Protein AF-A0A249PK07-F1 (afdb_monomer_lite)

Structure (mmCIF, N/CA/C/O backbone):
data_AF-A0A249PK07-F1
#
_entry.id   AF-A0A249PK07-F1
#
loop_
_atom_site.group_PDB
_atom_site.id
_atom_site.type_symbol
_atom_site.label_atom_id
_atom_site.label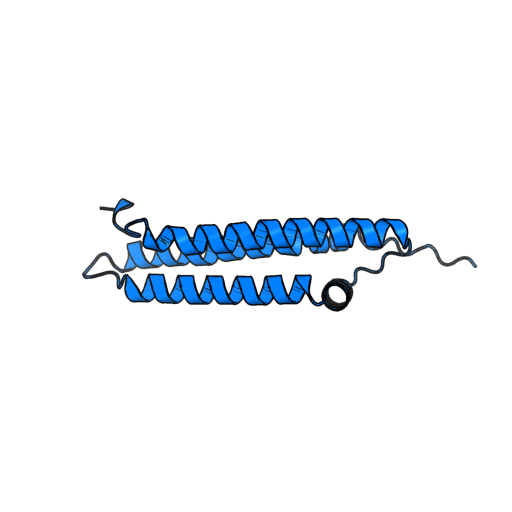_alt_id
_atom_site.label_comp_id
_atom_site.label_asym_id
_atom_site.label_entity_id
_atom_site.label_seq_id
_atom_site.pdbx_PDB_ins_code
_atom_site.Cartn_x
_atom_site.Cartn_y
_atom_site.Cartn_z
_atom_site.occupancy
_atom_site.B_iso_or_equiv
_atom_site.auth_seq_id
_atom_site.auth_comp_id
_atom_site.auth_asym_id
_atom_site.auth_atom_id
_atom_site.pdbx_PDB_model_num
ATOM 1 N N . MET A 1 1 ? -5.978 -9.447 44.496 1.00 36.12 1 MET A N 1
ATOM 2 C CA . MET A 1 1 ? -5.023 -8.573 43.780 1.00 36.12 1 MET A CA 1
ATOM 3 C C . MET A 1 1 ? -5.555 -8.362 42.372 1.00 36.12 1 MET A C 1
ATOM 5 O O . MET A 1 1 ? -5.639 -9.318 41.614 1.00 36.12 1 MET A O 1
ATOM 9 N N . LYS A 1 2 ? -6.051 -7.158 42.078 1.00 40.16 2 LYS A N 1
ATOM 10 C CA . LYS A 1 2 ? -6.642 -6.789 40.785 1.00 40.16 2 LYS A CA 1
ATOM 11 C C . LYS A 1 2 ? -5.461 -6.508 39.849 1.00 40.16 2 LYS A C 1
ATOM 13 O O . LYS A 1 2 ? -4.720 -5.567 40.113 1.00 40.16 2 LYS A O 1
ATOM 18 N N . ASN A 1 3 ? -5.205 -7.374 38.867 1.00 44.81 3 ASN A N 1
ATOM 19 C CA . ASN A 1 3 ? -4.134 -7.136 37.893 1.00 44.81 3 ASN A CA 1
ATOM 20 C C . ASN A 1 3 ? -4.371 -5.762 37.243 1.00 44.81 3 ASN A C 1
ATOM 22 O O . ASN A 1 3 ? -5.506 -5.513 36.824 1.00 44.81 3 ASN A O 1
ATOM 26 N N . PRO A 1 4 ? -3.369 -4.863 37.190 1.00 46.69 4 PRO A N 1
ATOM 27 C CA . PRO A 1 4 ? -3.533 -3.599 36.493 1.00 46.69 4 PRO A CA 1
ATOM 28 C C . PRO A 1 4 ? -3.856 -3.934 35.040 1.00 46.69 4 PRO A C 1
ATOM 30 O O . PRO A 1 4 ? -3.168 -4.749 34.421 1.00 46.69 4 PRO A O 1
ATOM 33 N N . ALA A 1 5 ? -4.952 -3.368 34.537 1.00 48.78 5 ALA A N 1
ATOM 34 C CA . ALA A 1 5 ? -5.312 -3.464 33.137 1.00 48.78 5 ALA A CA 1
ATOM 35 C C . ALA A 1 5 ? -4.070 -3.070 32.330 1.00 48.78 5 ALA A C 1
ATOM 37 O O . ALA A 1 5 ? -3.605 -1.937 32.428 1.00 48.78 5 ALA A O 1
ATOM 38 N N . ARG A 1 6 ? -3.471 -4.026 31.609 1.00 50.56 6 ARG A N 1
ATOM 39 C CA . ARG A 1 6 ? -2.457 -3.706 30.607 1.00 50.56 6 ARG A CA 1
ATOM 40 C C . ARG A 1 6 ? -3.187 -2.875 29.570 1.00 50.56 6 ARG A C 1
ATOM 42 O O . ARG A 1 6 ? -3.913 -3.423 28.747 1.00 50.56 6 ARG A O 1
ATOM 49 N N . GLU A 1 7 ? -3.056 -1.561 29.668 1.00 52.28 7 GLU A N 1
ATOM 50 C CA . GLU A 1 7 ? -3.454 -0.662 28.601 1.00 52.28 7 GLU A CA 1
ATOM 51 C C . GLU A 1 7 ? -2.744 -1.162 27.345 1.00 52.28 7 GLU A C 1
ATOM 53 O O . GLU A 1 7 ? -1.515 -1.292 27.327 1.00 52.28 7 GLU A O 1
ATOM 58 N N . ALA A 1 8 ? -3.517 -1.553 26.328 1.00 55.47 8 ALA A N 1
ATOM 59 C CA . ALA A 1 8 ? -2.944 -1.876 25.035 1.00 55.47 8 ALA A CA 1
ATOM 60 C C . ALA A 1 8 ? -2.058 -0.686 24.642 1.00 55.47 8 ALA A C 1
ATOM 62 O O . ALA A 1 8 ? -2.536 0.452 24.692 1.00 55.47 8 ALA A O 1
ATOM 63 N N . PRO A 1 9 ? -0.771 -0.903 24.322 1.00 67.88 9 PRO A N 1
ATOM 64 C CA . PRO A 1 9 ? 0.143 0.198 24.082 1.00 67.88 9 PRO A CA 1
ATOM 65 C C . PRO A 1 9 ? -0.444 1.064 22.970 1.00 67.88 9 PRO A C 1
ATOM 67 O O . PRO A 1 9 ? -0.715 0.569 21.878 1.00 67.88 9 PRO A O 1
ATOM 70 N N . ILE A 1 10 ? -0.651 2.351 23.254 1.00 72.38 10 ILE A N 1
ATOM 71 C CA . ILE A 1 10 ? -1.262 3.332 22.341 1.00 72.38 10 ILE A CA 1
ATOM 72 C C . ILE A 1 10 ? -0.589 3.282 20.956 1.00 72.38 10 ILE A C 1
ATOM 74 O O . ILE A 1 10 ? -1.248 3.404 19.928 1.00 72.38 10 ILE A O 1
ATOM 78 N N . ALA A 1 11 ? 0.713 2.984 20.922 1.00 73.00 11 ALA A N 1
ATOM 79 C CA . ALA A 1 11 ? 1.477 2.742 19.703 1.00 73.00 11 ALA A CA 1
ATOM 80 C C . ALA A 1 11 ? 0.912 1.613 18.813 1.00 73.00 11 ALA A C 1
ATOM 82 O O . ALA A 1 11 ? 0.861 1.774 17.599 1.00 73.00 11 ALA A O 1
ATOM 83 N N . SER A 1 12 ? 0.455 0.492 19.383 1.00 70.25 12 SER A N 1
ATOM 84 C CA . SER A 1 12 ? -0.169 -0.611 18.631 1.00 70.25 12 SER A CA 1
ATOM 85 C C . SER A 1 12 ? -1.522 -0.194 18.046 1.00 70.25 12 SER A C 1
ATOM 87 O O . SER A 1 12 ? -1.806 -0.487 16.887 1.00 70.25 12 SER A O 1
ATOM 89 N N . ALA A 1 13 ? -2.318 0.574 18.799 1.00 71.75 13 ALA A N 1
ATOM 90 C CA . ALA A 1 13 ? -3.582 1.124 18.308 1.00 71.75 13 ALA A CA 1
ATOM 91 C C . ALA A 1 13 ? -3.378 2.066 17.114 1.00 71.75 13 ALA A C 1
ATOM 93 O O . ALA A 1 13 ? -4.080 1.969 16.109 1.00 71.75 13 ALA A O 1
ATOM 94 N N . ILE A 1 14 ? -2.380 2.946 17.214 1.00 77.75 14 ILE A N 1
ATOM 95 C CA . ILE A 1 14 ? -1.988 3.867 16.146 1.00 77.75 14 ILE A CA 1
ATOM 96 C C . ILE A 1 14 ? -1.491 3.080 14.926 1.00 77.75 14 ILE A C 1
ATOM 98 O O . ILE A 1 14 ? -1.969 3.318 13.823 1.00 77.75 14 ILE A O 1
ATOM 102 N N . LEU A 1 15 ? -0.603 2.097 15.104 1.00 75.94 15 LEU A N 1
ATOM 103 C CA . LEU A 1 15 ? -0.103 1.262 14.003 1.00 75.94 15 LEU A CA 1
ATOM 104 C C . LEU A 1 15 ? -1.213 0.465 13.306 1.00 75.94 15 LEU A C 1
ATOM 106 O O . LEU A 1 15 ? -1.187 0.329 12.085 1.00 75.94 15 LEU A O 1
ATOM 110 N N . PHE A 1 16 ? -2.199 -0.028 14.057 1.00 73.44 16 PHE A N 1
ATOM 111 C CA . PHE A 1 16 ? -3.357 -0.722 13.496 1.00 73.44 16 PHE A CA 1
ATOM 112 C C . PHE A 1 16 ? -4.193 0.208 12.615 1.00 73.44 16 PHE A C 1
ATOM 114 O O . PHE A 1 16 ? -4.467 -0.122 11.462 1.00 73.44 16 PHE A O 1
ATOM 121 N N . LEU A 1 17 ? -4.515 1.404 13.114 1.00 75.62 17 LEU A N 1
ATOM 122 C CA . LEU A 1 17 ? -5.276 2.409 12.367 1.00 75.62 17 LEU A CA 1
ATOM 123 C C . LEU A 1 17 ? -4.512 2.940 11.145 1.00 75.62 17 LEU A C 1
ATOM 125 O O . LEU A 1 17 ? -5.116 3.204 10.108 1.00 75.62 17 LEU A O 1
ATOM 129 N N . LEU A 1 18 ? -3.189 3.087 11.250 1.00 79.81 18 LEU A N 1
ATOM 130 C CA . LEU A 1 18 ? -2.345 3.560 10.154 1.00 79.81 18 LEU A CA 1
ATOM 131 C C . LEU A 1 18 ? -1.912 2.458 9.187 1.00 79.81 18 LEU A C 1
ATOM 133 O O . LEU A 1 18 ? -1.277 2.785 8.188 1.00 79.81 18 LEU A O 1
ATOM 137 N N . SER A 1 19 ? -2.249 1.190 9.413 1.00 77.56 19 SER A N 1
ATOM 138 C CA . SER A 1 19 ? -1.823 0.092 8.534 1.00 77.56 19 SER A CA 1
ATOM 139 C C . SER A 1 19 ? -2.215 0.329 7.066 1.00 77.56 19 SER A C 1
ATOM 141 O O . SER A 1 19 ? -1.349 0.300 6.190 1.00 77.56 19 SER A O 1
ATOM 143 N N . GLY A 1 20 ? -3.477 0.688 6.804 1.00 78.62 20 GLY A N 1
ATOM 144 C CA . GLY A 1 20 ? -3.984 1.040 5.473 1.00 78.62 20 GLY A CA 1
ATOM 145 C C . GLY A 1 20 ? -3.258 2.234 4.826 1.00 78.62 20 GLY A C 1
ATOM 146 O O . GLY A 1 20 ? -2.735 2.089 3.717 1.00 78.62 20 GLY A O 1
ATOM 147 N N . PRO A 1 21 ? -3.177 3.408 5.484 1.00 80.00 21 PRO A N 1
ATOM 148 C CA . PRO A 1 21 ? -2.422 4.563 4.985 1.00 80.00 21 PRO A CA 1
ATOM 149 C C . PRO A 1 21 ? -0.922 4.310 4.794 1.00 80.00 21 PRO A C 1
ATOM 151 O O . PRO A 1 21 ? -0.335 4.807 3.838 1.00 80.00 21 PRO A O 1
ATOM 154 N N . THR A 1 22 ? -0.296 3.526 5.673 1.00 82.38 22 THR A N 1
ATOM 155 C CA . THR A 1 22 ? 1.138 3.203 5.589 1.00 82.38 22 THR A CA 1
ATOM 156 C C . THR A 1 22 ? 1.413 2.291 4.398 1.00 82.38 22 THR A C 1
ATOM 158 O O . THR A 1 22 ? 2.389 2.499 3.681 1.00 82.38 22 THR A O 1
ATOM 161 N N . LEU A 1 23 ? 0.523 1.327 4.136 1.00 81.88 23 LEU A N 1
ATOM 162 C CA . LEU A 1 23 ? 0.578 0.499 2.931 1.00 81.88 23 LEU A CA 1
ATOM 163 C C . LEU A 1 23 ? 0.432 1.335 1.661 1.00 81.88 23 LEU A C 1
ATOM 165 O O . LEU A 1 23 ? 1.188 1.133 0.713 1.00 81.88 23 LEU A O 1
ATOM 169 N N . TRP A 1 24 ? -0.484 2.305 1.651 1.00 81.75 24 TRP A N 1
ATOM 170 C CA . TRP A 1 24 ? -0.630 3.223 0.521 1.00 81.75 24 TRP A CA 1
ATOM 171 C C . TRP A 1 24 ? 0.604 4.098 0.317 1.00 81.75 24 TRP A C 1
ATOM 173 O O . TRP A 1 24 ? 1.123 4.173 -0.793 1.00 81.75 24 TRP A O 1
ATOM 183 N N . ALA A 1 25 ? 1.127 4.704 1.383 1.00 83.00 25 ALA A N 1
ATOM 184 C CA . ALA A 1 25 ? 2.343 5.507 1.318 1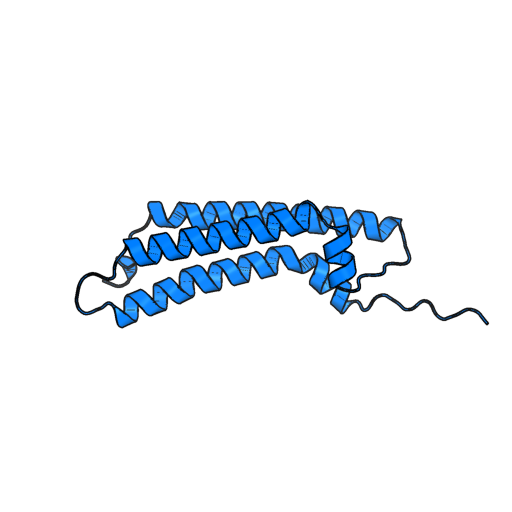.00 83.00 25 ALA A CA 1
ATOM 185 C C . ALA A 1 25 ? 3.539 4.679 0.817 1.00 83.00 25 ALA A C 1
ATOM 187 O O . ALA A 1 25 ? 4.289 5.136 -0.044 1.00 83.00 25 ALA A O 1
ATOM 188 N N . GLY A 1 26 ? 3.682 3.439 1.296 1.00 85.81 26 GLY A N 1
ATOM 189 C CA . GLY A 1 26 ? 4.696 2.499 0.818 1.00 85.81 26 GLY A CA 1
ATOM 190 C C . GLY A 1 26 ? 4.513 2.130 -0.656 1.00 85.81 26 GLY A C 1
ATOM 191 O O . GLY A 1 26 ? 5.490 2.094 -1.402 1.00 85.81 26 GLY A O 1
ATOM 192 N N . HIS A 1 27 ? 3.271 1.923 -1.102 1.00 85.19 27 HIS A N 1
ATOM 193 C CA . HIS A 1 27 ? 2.953 1.688 -2.510 1.00 85.19 27 HIS A CA 1
ATOM 194 C C . HIS A 1 27 ? 3.375 2.874 -3.389 1.00 85.19 27 HIS A C 1
ATOM 196 O O . HIS A 1 27 ? 4.087 2.674 -4.372 1.00 85.19 27 HIS A O 1
ATOM 202 N N . LEU A 1 28 ? 3.013 4.105 -3.009 1.00 84.38 28 LEU A N 1
ATOM 203 C CA . LEU A 1 28 ? 3.418 5.307 -3.743 1.00 84.38 28 LEU A CA 1
ATOM 204 C C . LEU A 1 28 ? 4.940 5.460 -3.781 1.00 84.38 28 LEU A C 1
ATOM 206 O O . LEU A 1 28 ? 5.499 5.734 -4.841 1.00 84.38 28 LEU A O 1
ATOM 210 N N . LEU A 1 29 ? 5.618 5.237 -2.653 1.00 86.69 29 LEU A N 1
ATOM 211 C CA . LEU A 1 29 ? 7.075 5.297 -2.579 1.00 86.69 29 LEU A CA 1
ATOM 212 C C . LEU A 1 29 ? 7.727 4.291 -3.538 1.00 86.69 29 LEU A C 1
ATOM 214 O O . LEU A 1 29 ? 8.669 4.643 -4.242 1.00 86.69 29 LEU A O 1
ATOM 218 N N . LEU A 1 30 ? 7.223 3.055 -3.598 1.00 84.88 30 LEU A N 1
ATOM 219 C CA . LEU A 1 30 ? 7.746 2.023 -4.497 1.00 84.88 30 LEU A CA 1
ATOM 220 C C . LEU A 1 30 ? 7.494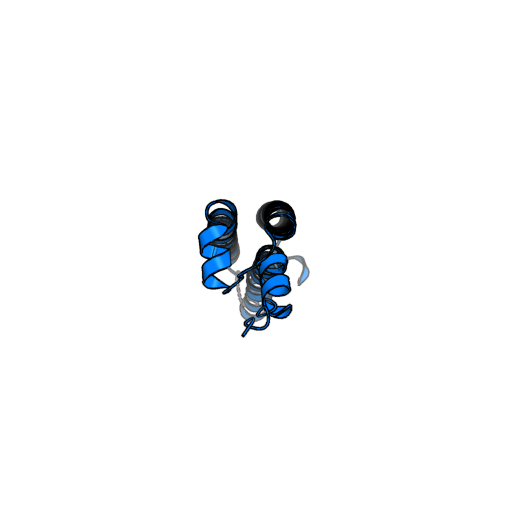 2.347 -5.968 1.00 84.88 30 LEU A C 1
ATOM 222 O O . LEU A 1 30 ? 8.376 2.125 -6.796 1.00 84.88 30 LEU A O 1
ATOM 226 N N . VAL A 1 31 ? 6.308 2.858 -6.298 1.00 84.62 31 VAL A N 1
ATOM 227 C CA . VAL A 1 31 ? 5.941 3.222 -7.670 1.00 84.62 31 VAL A CA 1
ATOM 228 C C . VAL A 1 31 ? 6.772 4.413 -8.144 1.00 84.62 31 VAL A C 1
ATOM 230 O O . VAL A 1 31 ? 7.539 4.291 -9.100 1.00 84.62 31 VAL A O 1
ATOM 233 N N . TYR A 1 32 ? 6.685 5.542 -7.440 1.00 81.81 32 TYR A N 1
ATOM 234 C CA . TYR A 1 32 ? 7.354 6.780 -7.836 1.00 81.81 32 TYR A CA 1
ATOM 235 C C . TYR A 1 32 ? 8.869 6.731 -7.627 1.00 81.81 32 TYR A C 1
ATOM 237 O O . TYR A 1 32 ? 9.617 7.309 -8.417 1.00 81.81 32 TYR A O 1
ATOM 245 N N . GLY A 1 33 ? 9.349 6.025 -6.600 1.00 83.25 33 GLY A N 1
ATOM 246 C CA . GLY A 1 33 ? 10.779 5.840 -6.354 1.00 83.25 33 GLY A CA 1
ATOM 247 C C . GLY A 1 33 ? 11.440 5.003 -7.448 1.00 83.25 33 GLY A C 1
ATOM 248 O O . GLY A 1 33 ? 12.475 5.401 -7.983 1.00 83.25 33 GLY A O 1
ATOM 249 N N . PHE A 1 34 ? 10.812 3.891 -7.845 1.00 82.69 34 PHE A N 1
ATOM 250 C CA . PHE A 1 34 ? 11.311 3.063 -8.944 1.00 82.69 34 PHE A CA 1
ATOM 251 C C . PHE A 1 34 ? 11.250 3.799 -10.283 1.00 82.69 34 PHE A C 1
ATOM 253 O O . PHE A 1 34 ? 12.216 3.780 -11.046 1.00 82.69 34 PHE A O 1
ATOM 260 N N . GLN A 1 35 ? 10.151 4.506 -10.550 1.00 79.94 35 GLN A N 1
ATOM 261 C CA . GLN A 1 35 ? 10.021 5.376 -11.717 1.00 79.94 35 GLN A CA 1
ATOM 262 C C . GLN A 1 35 ? 11.152 6.414 -11.776 1.00 79.94 35 GLN A C 1
ATOM 264 O O . GLN A 1 35 ? 11.821 6.545 -12.796 1.00 79.94 35 GLN A O 1
ATOM 269 N N . SER A 1 36 ? 11.413 7.115 -10.672 1.00 80.50 36 SER A N 1
ATOM 270 C CA . SER A 1 36 ? 12.457 8.145 -10.617 1.00 80.50 36 SER A CA 1
ATOM 271 C C . SER A 1 36 ? 13.849 7.552 -10.850 1.00 80.50 36 SER A C 1
ATOM 273 O O . SER A 1 36 ? 14.624 8.079 -11.647 1.00 80.50 36 SER A O 1
ATOM 275 N N . ALA A 1 37 ? 14.158 6.419 -10.210 1.00 82.06 37 ALA A N 1
ATOM 276 C CA . ALA A 1 37 ? 15.436 5.732 -10.384 1.00 82.06 37 ALA A CA 1
ATOM 277 C C . ALA A 1 37 ? 15.636 5.239 -11.828 1.00 82.06 37 ALA A C 1
ATOM 279 O O . ALA A 1 37 ? 16.709 5.418 -12.405 1.00 82.06 37 ALA A O 1
ATOM 280 N N . THR A 1 38 ? 14.598 4.659 -12.434 1.00 76.62 38 THR A N 1
ATOM 281 C CA . THR A 1 38 ? 14.657 4.152 -13.813 1.00 76.62 38 THR A CA 1
ATOM 282 C C . THR A 1 38 ? 14.743 5.267 -14.850 1.00 76.62 38 THR A C 1
ATOM 284 O O . THR A 1 38 ? 15.497 5.113 -15.809 1.00 76.62 38 THR A O 1
ATOM 287 N N . CYS A 1 39 ? 14.068 6.407 -14.657 1.00 75.69 39 CYS A N 1
ATOM 288 C CA . CYS A 1 39 ? 14.209 7.549 -15.566 1.00 75.69 39 CYS A CA 1
ATOM 289 C C . CYS A 1 39 ? 15.616 8.185 -15.486 1.00 75.69 39 CYS A C 1
ATOM 291 O O . CYS A 1 39 ? 16.145 8.593 -16.517 1.00 75.69 39 CYS A O 1
ATOM 293 N N . VAL A 1 40 ? 16.260 8.234 -14.308 1.00 75.81 40 VAL A N 1
ATOM 294 C CA . VAL A 1 40 ? 17.637 8.765 -14.167 1.00 75.81 40 VAL A CA 1
ATOM 295 C C . VAL A 1 40 ? 18.674 7.833 -14.809 1.00 75.81 40 VAL A C 1
ATOM 297 O O . VAL A 1 40 ? 19.550 8.286 -15.549 1.00 75.81 40 VAL A O 1
ATOM 300 N N . VAL A 1 41 ? 18.567 6.524 -14.560 1.00 74.31 41 VAL A N 1
ATOM 301 C CA . VAL A 1 41 ? 19.519 5.515 -15.066 1.00 74.31 41 VAL A CA 1
ATOM 302 C C . VAL A 1 41 ? 19.302 5.211 -16.558 1.00 74.31 41 VAL A C 1
ATOM 304 O O . VAL A 1 41 ? 20.255 4.915 -17.272 1.00 74.31 41 VAL A O 1
ATOM 307 N N . GLY A 1 42 ? 18.065 5.314 -17.053 1.00 63.53 42 GLY A N 1
ATOM 308 C CA . GLY A 1 42 ? 17.660 4.987 -18.428 1.00 63.53 42 GLY A CA 1
ATOM 309 C C . GLY A 1 42 ? 17.866 6.093 -19.472 1.00 63.53 42 GLY A C 1
ATOM 310 O O . GLY A 1 42 ? 17.359 5.974 -20.588 1.00 63.53 42 GLY A O 1
ATOM 311 N N . SER A 1 43 ? 18.603 7.156 -19.145 1.00 58.78 43 SER A N 1
ATOM 312 C CA . SER A 1 43 ? 18.829 8.339 -19.994 1.00 58.78 43 SER A CA 1
ATOM 313 C C . SER A 1 43 ? 19.540 8.069 -21.337 1.00 58.78 43 SER A C 1
ATOM 315 O O . SER A 1 43 ? 19.569 8.951 -22.193 1.00 58.78 43 SER A O 1
ATOM 317 N N . GLY A 1 44 ? 20.076 6.862 -21.563 1.00 53.66 44 GLY A N 1
ATOM 318 C CA . GLY A 1 44 ? 20.860 6.524 -22.760 1.00 53.66 44 GLY A CA 1
ATOM 319 C C . GLY A 1 44 ? 20.067 6.046 -23.984 1.00 53.66 44 GLY A C 1
ATOM 320 O O . GLY A 1 44 ? 20.435 6.370 -25.109 1.00 53.66 44 GLY A O 1
ATOM 321 N N . SER A 1 45 ? 18.983 5.290 -23.813 1.00 52.25 45 SER A N 1
ATOM 322 C CA . SER A 1 45 ? 18.189 4.765 -24.936 1.00 52.25 45 SER A CA 1
ATOM 323 C C . SER A 1 45 ? 17.007 3.976 -24.392 1.00 52.25 45 SER A C 1
ATOM 325 O O . SER A 1 45 ? 17.219 2.934 -23.781 1.00 52.25 45 SER A O 1
ATOM 327 N N . VAL A 1 46 ? 15.781 4.451 -24.637 1.00 55.09 46 VAL A N 1
ATOM 328 C CA . VAL A 1 46 ? 14.526 3.747 -24.318 1.00 55.09 46 VAL A CA 1
ATOM 329 C C . VAL A 1 46 ? 14.491 3.221 -22.875 1.00 55.09 46 VAL A C 1
ATOM 331 O O . VAL A 1 46 ? 14.674 2.033 -22.622 1.00 55.09 46 VAL A O 1
ATOM 334 N N . ALA A 1 47 ? 14.214 4.099 -21.903 1.00 56.16 47 ALA A N 1
ATOM 335 C CA . ALA A 1 47 ? 13.713 3.626 -20.613 1.00 56.16 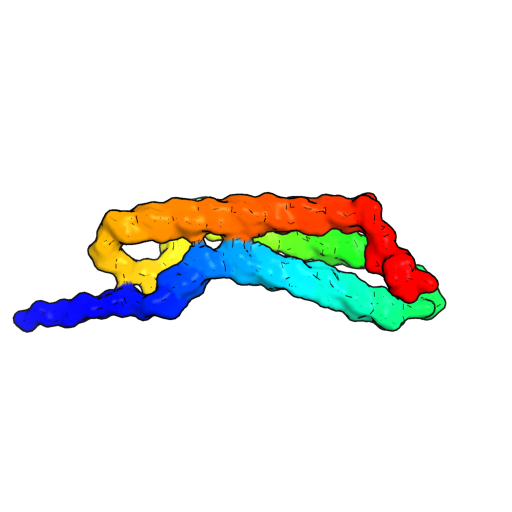47 ALA A CA 1
ATOM 336 C C . ALA A 1 47 ? 12.500 2.720 -20.914 1.00 56.16 47 ALA A C 1
ATOM 338 O O . ALA A 1 47 ? 11.549 3.206 -21.537 1.00 56.16 47 ALA A O 1
ATOM 339 N N . PRO A 1 48 ? 12.530 1.411 -20.594 1.00 67.81 48 PRO A N 1
ATOM 340 C CA . PRO A 1 48 ? 11.500 0.503 -21.066 1.00 67.81 48 PRO A CA 1
ATOM 341 C C . PRO A 1 48 ? 10.216 0.822 -20.303 1.00 67.81 48 PRO A C 1
ATOM 343 O O . PRO A 1 48 ? 10.032 0.396 -19.164 1.00 67.81 48 PRO A O 1
ATOM 346 N N . SER A 1 49 ? 9.326 1.588 -20.931 1.00 70.81 49 SER A N 1
ATOM 347 C CA . SER A 1 49 ? 8.006 1.939 -20.401 1.00 70.81 49 SER A CA 1
ATOM 348 C C . SER A 1 49 ? 7.245 0.693 -19.942 1.00 70.81 49 SER A C 1
ATOM 350 O O . SER A 1 49 ? 6.612 0.710 -18.891 1.00 70.81 49 SER A O 1
ATOM 352 N N . ALA A 1 50 ? 7.421 -0.422 -20.657 1.00 73.88 50 ALA A N 1
ATOM 353 C CA . ALA A 1 50 ? 6.896 -1.733 -20.294 1.00 73.88 50 ALA A CA 1
ATOM 354 C C . ALA A 1 50 ? 7.401 -2.243 -18.932 1.00 73.88 50 ALA A C 1
ATOM 356 O O . ALA A 1 50 ? 6.638 -2.853 -18.188 1.00 73.88 50 ALA A O 1
ATOM 357 N N . LEU A 1 51 ? 8.663 -1.994 -18.571 1.00 78.56 51 LEU A N 1
ATOM 358 C CA . LEU A 1 51 ? 9.246 -2.453 -17.305 1.00 78.56 51 LEU A CA 1
ATOM 359 C C . LEU A 1 51 ? 8.696 -1.631 -16.133 1.00 78.56 51 LEU A C 1
ATOM 361 O O . LEU A 1 51 ? 8.317 -2.203 -15.112 1.00 78.56 51 LEU A O 1
ATOM 365 N N . ILE A 1 52 ? 8.551 -0.314 -16.318 1.00 76.81 52 ILE A N 1
ATOM 366 C CA . ILE A 1 52 ? 7.916 0.562 -15.324 1.00 76.81 52 ILE A CA 1
ATOM 367 C C . ILE A 1 52 ? 6.436 0.191 -15.160 1.00 76.81 52 ILE A C 1
ATOM 369 O O . ILE A 1 52 ? 5.986 -0.022 -14.039 1.00 76.81 52 ILE A O 1
ATOM 373 N N . GLN A 1 53 ? 5.692 0.022 -16.256 1.00 78.69 53 GLN A N 1
ATOM 374 C CA . GLN A 1 53 ? 4.289 -0.405 -16.211 1.00 78.69 53 GLN A CA 1
ATOM 375 C C . GLN A 1 53 ? 4.123 -1.762 -15.521 1.00 78.69 53 GLN A C 1
ATOM 377 O O . GLN A 1 53 ? 3.268 -1.900 -14.649 1.00 78.69 53 GLN A O 1
ATOM 382 N N . THR A 1 54 ? 4.962 -2.748 -15.852 1.00 83.00 54 THR A N 1
ATOM 383 C CA . THR A 1 54 ? 4.912 -4.077 -15.219 1.00 83.00 54 THR A CA 1
ATOM 384 C C . THR A 1 54 ? 5.185 -3.981 -13.719 1.00 83.00 54 THR A C 1
ATOM 386 O O . THR A 1 54 ? 4.472 -4.600 -12.930 1.00 83.00 54 THR A O 1
ATOM 389 N N . TRP A 1 55 ? 6.169 -3.172 -13.309 1.00 83.50 55 TRP A N 1
ATOM 390 C CA . TRP A 1 55 ? 6.471 -2.941 -11.895 1.00 83.50 55 TRP A CA 1
ATOM 391 C C . TRP A 1 55 ? 5.302 -2.299 -11.151 1.00 83.50 55 TRP A C 1
ATOM 393 O O . TRP A 1 55 ? 4.930 -2.767 -10.077 1.00 83.50 55 TRP A O 1
ATOM 403 N N . VAL A 1 56 ? 4.693 -1.263 -11.728 1.00 82.56 56 VAL A N 1
ATOM 404 C CA . VAL A 1 56 ? 3.553 -0.585 -11.105 1.00 82.56 56 VAL A CA 1
ATOM 405 C C . VAL A 1 56 ? 2.363 -1.521 -10.994 1.00 82.56 56 VAL A C 1
ATOM 407 O O . VAL A 1 56 ? 1.813 -1.637 -9.907 1.00 82.56 56 VAL A O 1
ATOM 410 N N . VAL A 1 57 ? 2.028 -2.277 -12.043 1.00 84.81 57 VAL A N 1
ATOM 411 C CA . VAL A 1 57 ? 0.962 -3.291 -11.983 1.00 84.81 57 VAL A CA 1
ATOM 412 C C . VAL A 1 57 ? 1.233 -4.310 -10.875 1.00 84.81 57 VAL A C 1
ATOM 414 O O . VAL A 1 57 ? 0.331 -4.617 -10.095 1.00 84.81 57 VAL A O 1
ATOM 417 N N . LEU A 1 58 ? 2.472 -4.796 -10.754 1.00 87.19 58 LEU A N 1
ATOM 418 C CA . LEU A 1 58 ? 2.855 -5.754 -9.719 1.00 87.19 58 LEU A CA 1
ATOM 419 C C . LEU A 1 58 ? 2.756 -5.146 -8.309 1.00 87.19 58 LEU A C 1
ATOM 421 O O . LEU A 1 58 ? 2.201 -5.772 -7.405 1.00 87.19 58 LEU A O 1
ATOM 425 N N . ALA A 1 59 ? 3.236 -3.915 -8.124 1.00 85.81 59 ALA A N 1
ATOM 426 C CA . ALA A 1 59 ? 3.164 -3.189 -6.859 1.00 85.81 59 ALA A CA 1
ATOM 427 C C . ALA A 1 59 ? 1.717 -2.850 -6.467 1.00 85.81 59 ALA A C 1
ATOM 429 O O . ALA A 1 59 ? 1.369 -2.928 -5.288 1.00 85.81 59 ALA A O 1
ATOM 430 N N . THR A 1 60 ? 0.866 -2.495 -7.434 1.00 85.19 60 THR A N 1
ATOM 431 C CA . THR A 1 60 ? -0.564 -2.212 -7.236 1.00 85.19 60 THR A CA 1
ATOM 432 C C . THR A 1 60 ? -1.307 -3.489 -6.862 1.00 85.19 60 THR A C 1
ATOM 434 O O . THR A 1 60 ? -2.013 -3.500 -5.857 1.00 85.19 60 THR A O 1
ATOM 437 N N . LEU A 1 61 ? -1.105 -4.589 -7.597 1.00 87.12 61 LEU A N 1
ATOM 438 C CA . LEU A 1 61 ? -1.690 -5.893 -7.264 1.00 87.12 61 LEU A CA 1
ATOM 439 C C . LEU A 1 61 ? -1.251 -6.376 -5.880 1.00 87.12 61 LEU A C 1
ATOM 441 O O . LEU A 1 61 ? -2.088 -6.834 -5.104 1.00 87.12 61 LEU A O 1
ATOM 445 N N . GLY A 1 62 ? 0.035 -6.230 -5.551 1.00 86.19 62 GLY A N 1
ATOM 446 C CA . GLY A 1 62 ? 0.569 -6.560 -4.232 1.00 86.19 62 GLY A CA 1
ATOM 447 C C . GLY A 1 62 ? -0.089 -5.741 -3.122 1.00 86.19 62 GLY A C 1
ATOM 448 O O . GLY A 1 62 ? -0.568 -6.310 -2.143 1.00 86.19 62 GLY A O 1
ATOM 449 N N . ALA A 1 63 ? -0.189 -4.420 -3.293 1.00 84.44 63 ALA A N 1
ATOM 450 C CA . ALA A 1 63 ? -0.845 -3.543 -2.325 1.00 84.44 63 ALA A CA 1
ATOM 451 C C . ALA A 1 63 ? -2.338 -3.875 -2.159 1.00 84.44 63 ALA A C 1
ATOM 453 O O . ALA A 1 63 ? -2.816 -3.956 -1.028 1.00 84.44 63 ALA A O 1
ATOM 454 N N . ILE A 1 64 ? -3.059 -4.141 -3.256 1.00 83.06 64 ILE A N 1
ATOM 455 C CA . ILE A 1 64 ? -4.465 -4.575 -3.219 1.00 83.06 64 ILE A CA 1
ATOM 456 C C . ILE A 1 64 ? -4.598 -5.893 -2.457 1.00 83.06 64 ILE A C 1
ATOM 458 O O . ILE A 1 64 ? -5.468 -6.004 -1.601 1.00 83.06 64 ILE A O 1
ATOM 462 N N . LEU A 1 65 ? -3.741 -6.881 -2.728 1.00 86.44 65 LEU A N 1
ATOM 463 C CA . LEU A 1 65 ? -3.759 -8.168 -2.030 1.00 86.44 65 LEU A CA 1
ATOM 464 C C . LEU A 1 65 ? -3.568 -7.997 -0.523 1.00 86.44 65 LEU A C 1
ATOM 466 O O . LEU A 1 65 ? -4.323 -8.578 0.255 1.00 86.44 65 LEU A O 1
ATOM 470 N N . VAL A 1 66 ? -2.598 -7.178 -0.111 1.00 82.44 66 VAL A N 1
ATOM 471 C CA . VAL A 1 66 ? -2.320 -6.929 1.310 1.00 82.44 66 VAL A CA 1
ATOM 472 C C . VAL A 1 66 ? -3.466 -6.157 1.976 1.00 82.44 66 VAL A C 1
ATOM 474 O O . VAL A 1 66 ? -3.888 -6.529 3.070 1.00 82.44 66 VAL A O 1
ATOM 477 N N . LEU A 1 67 ? -4.025 -5.139 1.313 1.00 79.00 67 LEU A N 1
ATOM 478 C CA . LEU A 1 67 ? -5.181 -4.388 1.820 1.00 79.00 67 LEU A CA 1
ATOM 479 C C . LEU A 1 67 ? -6.434 -5.266 1.915 1.00 79.00 67 LEU A C 1
ATOM 481 O O . LEU A 1 67 ? -7.101 -5.271 2.946 1.00 79.00 67 LEU A O 1
ATOM 485 N N . CYS A 1 68 ? -6.733 -6.060 0.885 1.00 81.62 68 CYS A N 1
ATOM 486 C CA . CYS A 1 68 ? -7.819 -7.038 0.917 1.00 81.62 68 CYS A CA 1
ATOM 487 C C . CYS A 1 68 ? -7.620 -8.025 2.066 1.00 81.62 68 CYS A C 1
ATOM 489 O O . CYS A 1 68 ? -8.553 -8.269 2.826 1.00 81.62 68 CYS A O 1
ATOM 491 N N . PHE A 1 69 ? -6.409 -8.555 2.245 1.00 80.12 69 PHE A N 1
ATOM 492 C CA . PHE A 1 69 ? -6.114 -9.454 3.356 1.00 80.12 69 PHE A CA 1
ATOM 493 C C . PHE A 1 69 ? -6.402 -8.797 4.715 1.00 80.12 69 PHE A C 1
ATOM 495 O O . PHE A 1 69 ? -7.016 -9.432 5.572 1.00 80.12 69 PHE A O 1
ATOM 502 N N . GLY A 1 70 ? -6.050 -7.519 4.890 1.00 71.62 70 GLY A N 1
ATOM 503 C CA . GLY A 1 70 ? -6.375 -6.765 6.102 1.00 71.62 70 GLY A CA 1
ATOM 504 C C . GLY A 1 70 ? -7.872 -6.537 6.316 1.00 71.62 70 GLY A C 1
ATOM 505 O O . GLY A 1 70 ? -8.367 -6.748 7.421 1.00 71.62 70 GLY A O 1
ATOM 506 N N . ILE A 1 71 ? -8.610 -6.228 5.247 1.00 73.88 71 ILE A N 1
ATOM 507 C CA . ILE A 1 71 ? -10.066 -6.022 5.287 1.00 73.88 71 ILE A CA 1
ATOM 508 C C . ILE A 1 71 ? -10.822 -7.328 5.585 1.00 73.88 71 ILE A C 1
ATOM 510 O O . ILE A 1 71 ? -11.817 -7.309 6.313 1.00 73.88 71 ILE A O 1
ATOM 514 N N . PHE A 1 72 ? -10.393 -8.457 5.011 1.00 78.00 72 PHE A N 1
ATOM 515 C CA . PHE A 1 72 ? -11.053 -9.757 5.185 1.00 78.00 72 PHE A CA 1
ATOM 516 C C . PHE A 1 72 ? -10.668 -10.457 6.494 1.00 78.00 72 PHE A C 1
ATOM 518 O O . PHE A 1 72 ? -11.474 -11.221 7.025 1.00 78.00 72 PHE A O 1
ATOM 525 N N . PHE A 1 73 ? -9.475 -10.192 7.036 1.00 74.81 73 PHE A N 1
ATOM 526 C CA . PHE A 1 73 ? -8.979 -10.824 8.262 1.00 74.81 73 PHE A CA 1
ATOM 527 C C . PHE A 1 73 ? -8.562 -9.804 9.338 1.00 74.81 73 PHE A C 1
ATOM 529 O O . PHE A 1 73 ? -7.418 -9.846 9.812 1.00 74.81 73 PHE A O 1
ATOM 536 N N . PRO A 1 74 ? -9.485 -8.940 9.807 1.00 67.75 74 PRO A N 1
ATOM 537 C CA . PRO A 1 74 ? -9.176 -7.923 10.812 1.00 67.75 74 PRO A CA 1
ATOM 538 C C . PRO A 1 74 ? -8.713 -8.546 12.138 1.00 67.75 74 PRO A C 1
ATOM 540 O O . PRO A 1 74 ? -7.825 -8.007 12.791 1.00 67.75 74 PRO A O 1
ATOM 543 N N . ASP A 1 75 ? -9.238 -9.722 12.507 1.00 67.25 75 ASP A N 1
ATOM 544 C CA . ASP A 1 75 ? -8.817 -10.463 13.705 1.00 67.25 75 ASP A CA 1
ATOM 545 C C . ASP A 1 75 ? -7.366 -10.952 13.629 1.00 67.25 75 ASP A C 1
ATOM 547 O O . ASP A 1 75 ? -6.636 -10.869 14.617 1.00 67.25 75 ASP A O 1
ATOM 551 N N . ARG A 1 76 ? -6.905 -11.425 12.461 1.00 69.50 76 ARG A N 1
ATOM 552 C CA . ARG A 1 76 ? -5.493 -11.808 12.303 1.00 69.50 76 ARG A CA 1
ATOM 553 C C . ARG A 1 76 ? -4.585 -10.595 12.340 1.00 69.50 76 ARG A C 1
ATOM 555 O O . ARG A 1 76 ? -3.501 -10.687 12.902 1.00 69.50 76 ARG A O 1
ATOM 562 N N . LEU A 1 77 ? -5.013 -9.485 11.748 1.00 64.88 77 LEU A N 1
ATOM 563 C CA . LEU A 1 77 ? -4.229 -8.257 11.713 1.00 64.88 77 LEU A CA 1
ATOM 564 C C . LEU A 1 77 ? -4.107 -7.659 13.123 1.00 64.88 77 LEU A C 1
ATOM 566 O O . LEU A 1 77 ? -3.003 -7.355 13.568 1.00 64.88 77 LEU A O 1
ATOM 570 N N . ALA A 1 78 ? -5.206 -7.638 13.883 1.00 65.56 78 ALA A N 1
ATOM 571 C CA . ALA A 1 78 ? -5.205 -7.281 15.300 1.00 65.56 78 ALA A CA 1
ATOM 572 C C . ALA A 1 78 ? -4.291 -8.202 16.128 1.00 65.56 78 ALA A C 1
ATOM 574 O O . ALA A 1 78 ? -3.504 -7.720 16.943 1.00 65.56 78 ALA A O 1
ATOM 575 N N . HIS A 1 79 ? -4.319 -9.516 15.877 1.00 68.38 79 HIS A N 1
ATOM 576 C CA . HIS A 1 79 ? -3.447 -10.470 16.565 1.00 68.38 79 HIS A CA 1
ATOM 577 C C . HIS A 1 79 ? -1.963 -10.273 16.210 1.00 68.38 79 HIS A C 1
ATOM 579 O O . HIS A 1 79 ? -1.103 -10.285 17.091 1.00 68.38 79 HIS A O 1
ATOM 585 N N . MET A 1 80 ? -1.651 -10.036 14.933 1.00 66.56 80 MET A N 1
ATOM 586 C CA . MET A 1 80 ? -0.285 -9.818 14.451 1.00 66.56 80 MET A CA 1
ATOM 587 C C . MET A 1 80 ? 0.314 -8.518 15.011 1.00 66.56 80 MET A C 1
ATOM 589 O O . MET A 1 80 ? 1.497 -8.484 15.348 1.00 66.56 80 MET A O 1
ATOM 593 N N . LEU A 1 81 ? -0.510 -7.480 15.195 1.00 63.47 81 LEU A N 1
ATOM 594 C CA . LEU A 1 81 ? -0.118 -6.218 15.832 1.00 63.47 81 LEU A CA 1
ATOM 595 C C . LEU A 1 81 ? -0.219 -6.232 17.368 1.00 63.47 81 LEU A C 1
ATOM 597 O O . LEU A 1 81 ? 0.053 -5.210 18.005 1.00 63.47 81 LEU A O 1
ATOM 601 N N . ARG A 1 82 ? -0.570 -7.377 17.978 1.00 64.38 82 ARG A N 1
ATOM 602 C CA . ARG A 1 82 ? -0.788 -7.532 19.432 1.00 64.38 82 ARG A CA 1
ATOM 603 C C . ARG A 1 82 ? -1.757 -6.493 20.005 1.00 64.38 82 ARG A C 1
ATOM 605 O O . ARG A 1 82 ? -1.561 -5.981 21.108 1.00 64.38 82 ARG A O 1
ATOM 612 N N . TYR A 1 83 ? -2.784 -6.164 19.236 1.00 61.47 83 TYR A N 1
ATOM 613 C CA . TYR A 1 83 ? -3.827 -5.247 19.648 1.00 61.47 83 TYR A CA 1
ATOM 614 C C . TYR A 1 83 ? -4.865 -6.005 20.481 1.00 61.47 83 TYR A C 1
ATOM 616 O O . TYR A 1 83 ? -5.742 -6.678 19.941 1.00 61.47 83 TYR A O 1
ATOM 624 N N . ASP A 1 84 ? -4.730 -5.919 21.803 1.00 59.62 84 ASP A N 1
ATOM 625 C CA . ASP A 1 84 ? -5.624 -6.566 22.765 1.00 59.62 84 ASP A CA 1
ATOM 626 C C . ASP A 1 84 ? -6.392 -5.482 23.535 1.00 59.62 84 ASP A C 1
ATOM 628 O O . ASP A 1 84 ? -5.939 -4.986 24.566 1.00 59.62 84 ASP A O 1
ATOM 632 N N . MET A 1 85 ? -7.505 -5.006 22.962 1.00 59.34 85 MET A N 1
ATOM 633 C CA . MET A 1 85 ? -8.342 -3.988 23.604 1.00 59.34 85 MET A CA 1
ATOM 634 C C . MET A 1 85 ? -9.322 -4.635 24.591 1.00 59.34 85 MET A C 1
ATOM 636 O O . MET A 1 85 ? -10.172 -5.413 24.156 1.00 59.34 85 MET A O 1
ATOM 640 N N . PRO A 1 86 ? -9.292 -4.261 25.886 1.00 55.34 86 PRO A N 1
ATOM 641 C CA . PRO A 1 86 ? -10.207 -4.816 26.886 1.00 55.34 86 PRO A CA 1
ATOM 642 C C . PRO A 1 86 ? -11.666 -4.368 26.705 1.00 55.34 86 PRO A C 1
ATOM 644 O O . PRO A 1 86 ? -12.569 -5.011 27.234 1.00 55.34 86 PRO A O 1
ATOM 647 N N . ASP A 1 87 ? -11.901 -3.259 25.993 1.00 63.62 87 ASP A N 1
ATOM 648 C CA . ASP A 1 87 ? -13.225 -2.655 25.838 1.00 63.62 87 ASP A CA 1
ATOM 649 C C . ASP A 1 87 ? -13.871 -3.037 24.486 1.00 63.62 87 ASP A C 1
ATOM 651 O O . ASP A 1 87 ? -13.371 -2.641 23.420 1.00 63.62 87 ASP A O 1
ATOM 655 N N . PRO A 1 88 ? -14.994 -3.783 24.490 1.00 64.31 88 PRO A N 1
ATOM 656 C CA . PRO A 1 88 ? -15.658 -4.234 23.270 1.00 64.31 88 PRO A CA 1
ATOM 657 C C . PRO A 1 88 ? -16.232 -3.079 22.434 1.00 64.31 88 PRO A C 1
ATOM 659 O O . PRO A 1 88 ? -16.342 -3.203 21.208 1.00 64.31 88 PRO A O 1
ATOM 662 N N . HIS A 1 89 ? -16.573 -1.940 23.047 1.00 62.59 89 HIS A N 1
ATOM 663 C CA . HIS A 1 89 ? -17.178 -0.827 22.322 1.00 62.59 89 HIS A CA 1
ATOM 664 C C . HIS A 1 89 ? -16.134 -0.069 21.490 1.00 62.59 89 HIS A C 1
ATOM 666 O O . HIS A 1 89 ? -16.359 0.186 20.302 1.00 62.59 89 HIS A O 1
ATOM 672 N N . ASN A 1 90 ? -14.955 0.173 22.072 1.00 67.06 90 ASN A N 1
ATOM 673 C CA . ASN A 1 90 ? -13.823 0.808 21.389 1.00 67.06 90 ASN A CA 1
ATOM 674 C C . ASN A 1 90 ? -13.241 -0.081 20.283 1.00 67.06 90 ASN A C 1
ATOM 676 O O . ASN A 1 90 ? -12.940 0.414 19.196 1.00 67.06 90 ASN A O 1
ATOM 680 N N . ARG A 1 91 ? -13.187 -1.403 20.500 1.00 70.06 91 ARG A N 1
ATOM 681 C CA . ARG A 1 91 ? -12.741 -2.369 19.483 1.00 70.06 91 ARG A CA 1
ATOM 682 C C . ARG A 1 91 ? -13.571 -2.272 18.199 1.00 70.06 91 ARG A C 1
ATOM 684 O O . ARG A 1 91 ? -13.024 -2.252 17.099 1.00 70.06 91 ARG A O 1
ATOM 691 N N . THR A 1 92 ? -14.893 -2.173 18.331 1.00 74.56 92 THR A N 1
ATOM 692 C CA . THR A 1 92 ? -15.804 -2.116 17.176 1.00 74.56 92 THR A CA 1
ATOM 693 C C . THR A 1 92 ? -15.654 -0.808 16.392 1.00 74.56 92 THR A C 1
ATOM 695 O O . THR A 1 92 ? -15.719 -0.811 15.162 1.00 74.56 92 THR A O 1
ATOM 698 N N . PHE A 1 93 ? -15.423 0.308 17.092 1.00 79.12 93 PHE A N 1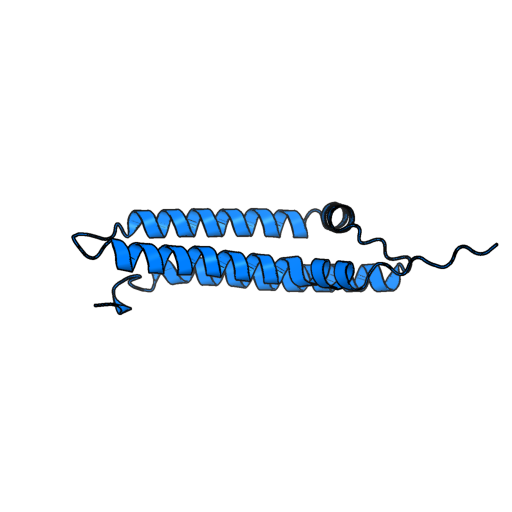
ATOM 699 C CA . PHE A 1 93 ? -15.141 1.601 16.469 1.00 79.12 93 PHE A CA 1
ATOM 700 C C . PHE A 1 93 ? -13.817 1.569 15.699 1.00 79.12 93 PHE A C 1
ATOM 702 O O . PHE A 1 93 ? -13.797 1.894 14.512 1.00 79.12 93 PHE A O 1
ATOM 709 N N . SER A 1 94 ? -12.735 1.097 16.325 1.00 71.50 94 SER A N 1
ATOM 710 C CA . SER A 1 94 ? -11.418 1.020 15.686 1.00 71.50 94 SER A CA 1
ATOM 711 C C . SER A 1 94 ? -11.406 0.117 14.452 1.00 71.50 94 SER A C 1
ATOM 713 O O . SER A 1 94 ? -10.810 0.497 13.450 1.00 71.50 94 SER A O 1
ATOM 715 N N . ILE A 1 95 ? -12.124 -1.014 14.466 1.00 74.50 95 ILE A N 1
ATOM 716 C CA . ILE A 1 95 ? -12.266 -1.884 13.283 1.00 74.50 95 ILE A CA 1
ATOM 717 C C . ILE A 1 95 ? -13.014 -1.170 12.147 1.00 74.50 95 ILE A C 1
ATOM 719 O O . ILE A 1 95 ? -12.631 -1.283 10.986 1.00 74.50 95 ILE A O 1
ATOM 723 N N . ARG A 1 96 ? -14.080 -0.414 12.446 1.00 79.94 96 ARG A N 1
ATOM 724 C CA . ARG A 1 96 ? -14.807 0.345 11.408 1.00 79.94 96 ARG A CA 1
ATOM 725 C C . ARG A 1 96 ? -13.945 1.447 10.799 1.00 79.94 96 ARG A C 1
ATOM 727 O O . ARG A 1 96 ? -13.998 1.649 9.588 1.00 79.94 96 ARG A O 1
ATOM 734 N N . VAL A 1 97 ? -13.178 2.148 11.632 1.00 80.75 97 VAL A N 1
ATOM 735 C CA . VAL A 1 97 ? -12.279 3.221 11.196 1.00 80.75 97 VAL A CA 1
ATOM 736 C C . VAL A 1 97 ? -11.137 2.657 10.354 1.00 80.75 97 VAL A C 1
ATOM 738 O O . VAL A 1 97 ? -10.901 3.171 9.265 1.00 80.75 97 VAL A O 1
ATOM 741 N N . GLU A 1 98 ? -10.497 1.567 10.790 1.00 78.94 98 GLU A N 1
ATOM 742 C CA . GLU A 1 98 ? -9.480 0.860 9.999 1.00 78.94 98 GLU A CA 1
ATOM 743 C C . GLU A 1 98 ? -10.051 0.416 8.651 1.00 78.94 98 GLU A C 1
ATOM 745 O O . GLU A 1 98 ? -9.466 0.726 7.619 1.00 78.94 98 GLU A O 1
ATOM 750 N N . ARG A 1 99 ? -11.249 -0.176 8.624 1.00 78.50 99 ARG A N 1
ATOM 751 C CA . ARG A 1 99 ? -11.880 -0.603 7.372 1.00 78.50 99 ARG A CA 1
ATOM 752 C C . ARG A 1 99 ? -12.156 0.563 6.420 1.00 78.50 99 ARG A C 1
ATOM 754 O O . ARG A 1 99 ? -11.948 0.423 5.218 1.00 78.50 99 ARG A O 1
ATOM 761 N N . LEU A 1 100 ? -12.612 1.709 6.931 1.00 83.25 100 LEU A N 1
ATOM 762 C CA . LEU A 1 100 ? -12.801 2.930 6.135 1.00 83.25 100 LEU A CA 1
ATOM 763 C C . LEU A 1 100 ? -11.470 3.461 5.593 1.00 83.25 100 LEU A C 1
ATOM 765 O O . LEU A 1 100 ? -11.387 3.786 4.412 1.00 83.25 100 LEU A O 1
ATOM 769 N N . LEU A 1 101 ? -10.429 3.509 6.427 1.00 79.62 101 LEU A N 1
ATOM 770 C CA . LEU A 1 101 ? -9.079 3.924 6.033 1.00 79.62 101 LEU A CA 1
ATOM 771 C C . LEU A 1 101 ? -8.474 2.976 4.993 1.00 79.62 101 LEU A C 1
ATOM 773 O O . LEU A 1 101 ? -7.857 3.437 4.037 1.00 79.62 101 LEU A O 1
ATOM 777 N N . SER A 1 102 ? -8.694 1.671 5.132 1.00 78.56 102 SER A N 1
ATOM 778 C CA . SER A 1 102 ? -8.251 0.649 4.185 1.00 78.56 102 SER A CA 1
ATOM 779 C C . SER A 1 102 ? -9.022 0.716 2.865 1.00 78.56 102 SER A C 1
ATOM 781 O O . SER A 1 102 ? -8.413 0.595 1.807 1.00 78.56 102 SER A O 1
ATOM 783 N N . LEU A 1 103 ? -10.329 1.004 2.880 1.00 81.81 103 LEU A N 1
ATOM 784 C CA . LEU A 1 103 ? -11.106 1.276 1.659 1.00 81.81 103 LEU A CA 1
ATOM 785 C C . LEU A 1 103 ? -10.651 2.563 0.956 1.00 81.81 103 LEU A C 1
ATOM 787 O O . LEU A 1 103 ? -10.533 2.593 -0.272 1.00 81.81 103 LEU A O 1
ATOM 791 N N . LEU A 1 104 ? -10.375 3.616 1.727 1.00 83.62 104 LEU A N 1
ATOM 792 C CA . LEU A 1 104 ? -9.855 4.879 1.206 1.00 83.62 104 LEU A CA 1
ATOM 793 C C . LEU A 1 104 ? -8.474 4.670 0.567 1.00 83.62 104 LEU A C 1
ATOM 795 O O . LEU A 1 104 ? -8.232 5.106 -0.555 1.00 83.62 104 LEU A O 1
ATOM 799 N N . SER A 1 105 ? -7.607 3.929 1.255 1.00 79.31 105 SER A N 1
ATOM 800 C CA . SER A 1 105 ? -6.289 3.500 0.785 1.00 79.31 105 SER A CA 1
ATOM 801 C C . SER A 1 105 ? -6.386 2.677 -0.504 1.00 79.31 105 SER A C 1
ATOM 803 O O . SER A 1 105 ? -5.705 2.979 -1.479 1.00 79.31 105 SER A O 1
ATOM 805 N N . LEU A 1 106 ? -7.309 1.715 -0.572 1.00 78.94 106 LEU A N 1
ATOM 806 C CA . LEU A 1 106 ? -7.542 0.886 -1.756 1.00 78.94 106 LEU A CA 1
ATOM 807 C C . LEU A 1 106 ? -8.016 1.719 -2.952 1.00 78.94 106 LEU A C 1
ATOM 809 O O . LEU A 1 106 ? -7.530 1.533 -4.066 1.00 78.94 106 LEU A O 1
ATOM 813 N N . THR A 1 107 ? -8.901 2.688 -2.715 1.00 84.62 107 THR A N 1
ATOM 814 C CA . THR A 1 107 ? -9.320 3.654 -3.743 1.00 84.62 107 THR A CA 1
ATOM 815 C C . THR A 1 107 ? -8.124 4.469 -4.236 1.00 84.62 107 THR A C 1
ATOM 817 O O . THR A 1 107 ? -7.945 4.630 -5.442 1.00 84.62 107 THR A O 1
ATOM 820 N N . GLY A 1 108 ? -7.265 4.916 -3.315 1.00 80.88 108 GLY A N 1
ATOM 821 C CA . GLY A 1 108 ? -6.020 5.612 -3.629 1.00 80.88 108 GLY A CA 1
ATOM 822 C C . GLY A 1 108 ? -5.058 4.771 -4.470 1.00 80.88 108 GLY A C 1
ATOM 823 O O . GLY A 1 108 ? -4.528 5.286 -5.448 1.00 80.88 108 GLY A O 1
ATOM 824 N N . VAL A 1 109 ? -4.865 3.490 -4.132 1.00 82.88 109 VAL A N 1
ATOM 825 C CA . VAL A 1 109 ? -4.017 2.537 -4.877 1.00 82.88 109 VAL A CA 1
ATOM 826 C C . VAL A 1 109 ? -4.549 2.299 -6.292 1.00 82.88 109 VAL A C 1
ATOM 828 O O . VAL A 1 109 ? -3.775 2.298 -7.248 1.00 82.88 109 VAL A O 1
ATOM 831 N N . ILE A 1 110 ? -5.864 2.108 -6.445 1.00 81.94 110 ILE A N 1
ATOM 832 C CA . ILE A 1 110 ? -6.488 1.920 -7.764 1.00 81.94 110 ILE A CA 1
ATOM 833 C C . ILE A 1 110 ? -6.317 3.185 -8.602 1.00 81.94 110 ILE A C 1
ATOM 835 O O . ILE A 1 110 ? -5.861 3.103 -9.741 1.00 81.94 110 ILE A O 1
ATOM 839 N N . TRP A 1 111 ? -6.620 4.349 -8.023 1.00 82.19 111 TRP A N 1
ATOM 840 C CA . TRP A 1 111 ? -6.497 5.634 -8.703 1.00 82.19 111 TRP A CA 1
ATOM 841 C C . TRP A 1 111 ? -5.052 5.919 -9.141 1.00 82.19 111 TRP A C 1
ATOM 843 O O . TRP A 1 111 ? -4.813 6.290 -10.294 1.00 82.19 111 TRP A O 1
ATOM 853 N N . SER A 1 112 ? -4.070 5.686 -8.261 1.00 78.06 112 SER A N 1
ATOM 854 C CA . SER A 1 112 ? -2.649 5.852 -8.588 1.00 78.06 112 SER A CA 1
ATOM 855 C C . SER A 1 112 ? -2.152 4.827 -9.606 1.00 78.06 112 SER A C 1
ATOM 857 O O . SER A 1 112 ? -1.327 5.161 -10.447 1.00 78.06 112 SER A O 1
ATOM 859 N N . GLY A 1 113 ? -2.666 3.595 -9.582 1.00 73.81 113 GLY A N 1
ATOM 860 C CA . GLY A 1 113 ? -2.367 2.598 -10.610 1.00 73.81 113 GLY A CA 1
ATOM 861 C C . GLY A 1 113 ? -2.923 2.995 -11.981 1.00 73.81 113 GLY A C 1
ATOM 862 O O . GLY A 1 113 ? -2.255 2.815 -12.995 1.00 73.81 113 GLY A O 1
ATOM 863 N N . THR A 1 114 ? -4.121 3.590 -12.029 1.00 77.50 114 THR A N 1
ATOM 864 C CA . THR A 1 114 ? -4.735 4.036 -13.290 1.00 77.50 114 THR A CA 1
ATOM 865 C C . THR A 1 114 ? -4.061 5.259 -13.910 1.00 77.50 114 THR A C 1
ATOM 867 O O . THR A 1 114 ? -4.072 5.395 -15.133 1.00 77.50 114 THR A O 1
ATOM 870 N N . SER A 1 115 ? -3.439 6.133 -13.113 1.00 77.62 115 SER A N 1
ATOM 871 C CA . SER A 1 115 ? -2.813 7.356 -13.634 1.00 77.62 115 SER A CA 1
ATOM 872 C C . SER A 1 115 ? -1.604 7.084 -14.536 1.00 77.62 115 SER A C 1
ATOM 874 O O . SER A 1 115 ? -1.305 7.899 -15.408 1.00 77.62 115 SER A O 1
ATOM 876 N N . ILE A 1 116 ? -0.959 5.917 -14.413 1.00 71.12 116 ILE A N 1
ATOM 877 C CA . ILE A 1 116 ? 0.200 5.558 -15.242 1.00 71.12 116 ILE A CA 1
ATOM 878 C C . ILE A 1 116 ? -0.147 5.295 -16.710 1.00 71.12 116 ILE A C 1
ATOM 880 O O . ILE A 1 116 ? 0.728 5.337 -17.570 1.00 71.12 116 ILE A O 1
ATOM 884 N N . PHE A 1 117 ? -1.421 5.033 -17.007 1.00 68.12 117 PHE A N 1
ATOM 885 C CA . PHE A 1 117 ? -1.909 4.905 -18.381 1.00 68.12 117 PHE A CA 1
ATOM 886 C C . PHE A 1 117 ? -2.203 6.265 -19.025 1.00 68.12 117 PHE A C 1
ATOM 888 O O . PHE A 1 117 ? -2.343 6.341 -20.241 1.00 68.12 117 PHE A O 1
ATOM 895 N N . LEU A 1 118 ? -2.315 7.325 -18.218 1.00 65.88 118 LEU A N 1
ATOM 896 C CA . LEU A 1 118 ? -2.703 8.664 -18.664 1.00 65.88 118 LEU A CA 1
ATOM 897 C C . LEU A 1 118 ? -1.505 9.602 -18.866 1.00 65.88 118 LEU A C 1
ATOM 899 O O . LEU A 1 118 ? -1.649 10.609 -19.554 1.00 65.88 118 LEU A O 1
ATOM 903 N N . ILE A 1 119 ? -0.346 9.314 -18.261 1.00 66.25 119 ILE A N 1
ATOM 904 C CA . ILE A 1 119 ? 0.799 10.235 -18.213 1.00 66.25 119 ILE A CA 1
ATOM 905 C C . ILE A 1 119 ? 2.055 9.558 -18.761 1.00 66.25 119 ILE A C 1
ATOM 907 O O . ILE A 1 119 ? 2.398 8.447 -18.361 1.00 66.25 119 ILE A O 1
ATOM 911 N N . ASP A 1 120 ? 2.774 10.267 -19.635 1.00 63.53 120 ASP A N 1
ATOM 912 C CA . ASP A 1 120 ? 4.088 9.845 -20.109 1.00 63.53 120 ASP A CA 1
ATOM 913 C C . ASP A 1 120 ? 5.121 9.976 -18.979 1.00 63.53 120 ASP A C 1
ATOM 915 O O . ASP A 1 120 ? 5.528 11.060 -18.555 1.00 63.53 120 ASP A O 1
ATOM 919 N N . VAL A 1 121 ? 5.484 8.822 -18.440 1.00 64.06 121 VAL A N 1
ATOM 920 C CA . VAL A 1 121 ? 6.089 8.616 -17.122 1.00 64.06 121 VAL A CA 1
ATOM 921 C C . VAL A 1 121 ? 7.479 9.260 -16.990 1.00 64.06 121 VAL A C 1
ATOM 923 O O . VAL A 1 121 ? 7.835 9.755 -15.920 1.00 64.06 121 VAL A O 1
ATOM 926 N N . CYS A 1 122 ? 8.252 9.301 -18.077 1.00 65.62 122 CYS A N 1
ATOM 927 C CA . CYS A 1 122 ? 9.532 10.019 -18.138 1.00 65.62 122 CYS A CA 1
ATOM 928 C C . CYS A 1 122 ? 9.466 11.272 -19.036 1.00 65.62 122 CYS A C 1
ATOM 930 O O . CYS A 1 122 ? 10.473 11.962 -19.179 1.00 65.62 122 CYS A O 1
ATOM 932 N N . GLY A 1 123 ? 8.306 11.594 -19.626 1.00 57.44 123 GLY A N 1
ATOM 933 C CA . GLY A 1 123 ? 8.141 12.767 -20.495 1.00 57.44 123 GLY A CA 1
ATOM 934 C C . GLY A 1 123 ? 8.277 14.097 -19.752 1.00 57.44 123 GLY A C 1
ATOM 935 O O . GLY A 1 123 ? 8.631 15.099 -20.355 1.00 57.44 123 GLY A O 1
ATOM 936 N N . ILE A 1 124 ? 8.068 14.096 -18.432 1.00 54.31 124 ILE A N 1
ATOM 937 C CA . ILE A 1 124 ? 8.185 15.288 -17.580 1.00 54.31 124 ILE A CA 1
ATOM 938 C C . ILE A 1 124 ? 9.643 15.689 -17.278 1.00 54.31 124 ILE A C 1
ATOM 940 O O . ILE A 1 124 ? 9.879 16.800 -16.812 1.00 54.31 124 ILE A O 1
ATOM 944 N N . LEU A 1 125 ? 10.614 14.796 -17.527 1.00 51.53 125 LEU A N 1
ATOM 945 C CA . LEU A 1 125 ? 12.055 15.046 -17.346 1.00 51.53 125 LEU A CA 1
ATOM 946 C C . LEU A 1 125 ? 12.787 15.406 -18.656 1.00 51.53 125 LEU A C 1
ATOM 948 O O . LEU A 1 125 ? 14.010 15.562 -18.632 1.00 51.53 125 LEU A O 1
ATOM 952 N N . ARG A 1 126 ? 12.075 15.487 -19.785 1.00 47.31 126 ARG A N 1
ATOM 953 C CA . ARG A 1 126 ? 12.62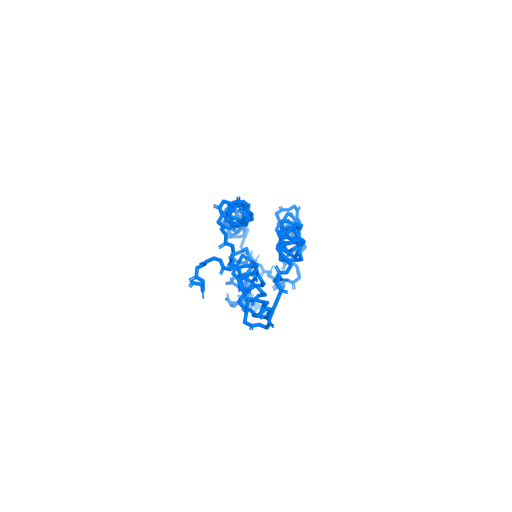8 15.840 -21.099 1.00 47.31 126 ARG A CA 1
ATOM 954 C C . ARG A 1 126 ? 12.276 17.278 -21.457 1.00 47.31 126 ARG A C 1
ATOM 956 O O . ARG A 1 126 ? 13.141 17.926 -22.084 1.00 47.31 126 ARG A O 1
#

Radius of gyration: 19.26 Å; chains: 1; bounding box: 38×28×69 Å

Sequence (126 aa):
MKNPAREAPIASAILFLLSGPTLWAGHLLLVYGFQSATCVVGSGSVAPSALIQTWVVLATLGAILVLCFGIFFPDRLAHMLRYDMPDPHNRTFSIRVERLLSLLSLTGVIWSGTSIFLIDVCGILR

pLDDT: mean 72.6, std 11.38, range [36.12, 87.19]

Organism: NCBI:txid716928

Secondary structure (DSSP, 8-state):
------PPPHHHHHHHHHHHHHHHHHHHHHHHHHHHHHHHHTTTS---HHHHHHHHHHHHHHHHHHHHHHHH-HHHHHHHTT---S-HHHHHHHHHHHHHHHHHHHHHHHHHHHHTTTS-TTGGG-

Foldseek 3Di:
DPPPPPDQPVVLLVCLLCVQVVLLVVLCCQLLVVLVVLLVVVVPDPSPLVVSLVSLVVSLVVSLVVLVCCLVCVVVSCVVSVPDDPDPVVVVVSNVSSNVSSVVSNVSSVVVSVCSVVDPSNPVVD